Protein AF-A0A2U2SH80-F1 (afdb_monomer)

Structure (mmCIF, N/CA/C/O backbone):
data_AF-A0A2U2SH80-F1
#
_entry.id   AF-A0A2U2SH80-F1
#
loop_
_atom_site.group_PDB
_atom_site.id
_atom_site.type_symbol
_atom_site.label_atom_id
_atom_site.label_alt_id
_atom_site.label_comp_id
_atom_site.label_asym_id
_atom_site.label_entity_id
_atom_site.label_seq_id
_atom_site.pdbx_PDB_ins_code
_atom_site.Cartn_x
_atom_site.Cartn_y
_atom_site.Cartn_z
_atom_site.occupancy
_atom_site.B_iso_or_equiv
_atom_site.auth_seq_id
_atom_site.auth_comp_id
_atom_site.auth_asym_id
_atom_site.auth_atom_id
_atom_site.pdbx_PDB_model_num
ATOM 1 N N . MET A 1 1 ? -12.445 -3.803 17.710 1.00 65.00 1 MET A N 1
ATOM 2 C CA . MET A 1 1 ? -12.639 -3.977 16.250 1.00 65.00 1 MET A CA 1
ATOM 3 C C . MET A 1 1 ? -12.148 -2.741 15.518 1.00 65.00 1 MET A C 1
ATOM 5 O O . MET A 1 1 ? -11.337 -2.860 14.614 1.00 65.00 1 MET A O 1
ATOM 9 N N . GLU A 1 2 ? -12.540 -1.569 16.004 1.00 77.75 2 GLU A N 1
ATOM 10 C CA . GLU A 1 2 ? -12.147 -0.257 15.495 1.00 77.75 2 GLU A CA 1
ATOM 11 C C . GLU A 1 2 ? -10.630 -0.033 15.398 1.00 77.75 2 GLU A C 1
ATOM 13 O O . GLU A 1 2 ? -10.096 0.135 14.310 1.00 77.75 2 GLU A O 1
ATOM 18 N N . THR A 1 3 ? -9.887 -0.162 16.492 1.00 84.75 3 THR A N 1
ATOM 19 C CA . THR A 1 3 ? -8.433 0.095 16.488 1.00 84.75 3 THR A CA 1
ATOM 20 C C . THR A 1 3 ? -7.649 -0.829 15.542 1.00 84.75 3 THR A C 1
ATOM 22 O O . THR A 1 3 ? -6.608 -0.454 15.011 1.00 84.75 3 THR A O 1
ATOM 25 N N . ALA A 1 4 ? -8.139 -2.050 15.296 1.00 87.38 4 ALA A N 1
ATOM 26 C CA . ALA A 1 4 ? -7.456 -3.015 14.433 1.00 87.38 4 ALA A CA 1
ATOM 27 C C . ALA A 1 4 ? -7.488 -2.604 12.950 1.00 87.38 4 ALA A C 1
ATOM 29 O O . ALA A 1 4 ? -6.495 -2.783 12.245 1.00 87.38 4 ALA A O 1
ATOM 30 N N . ILE A 1 5 ? -8.604 -2.034 12.484 1.00 87.44 5 ILE A N 1
ATOM 31 C CA . ILE A 1 5 ? -8.749 -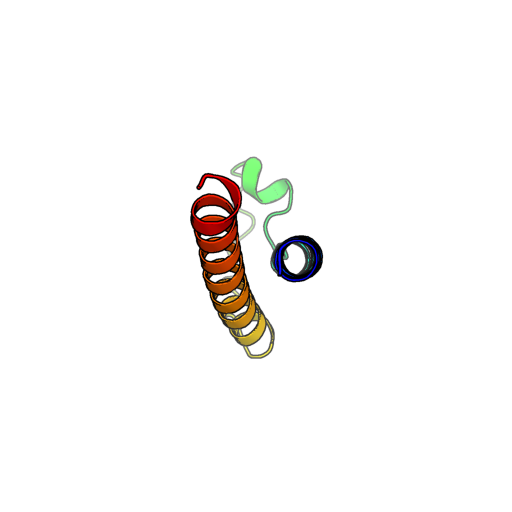1.560 11.100 1.00 87.44 5 ILE A CA 1
ATOM 32 C C . ILE A 1 5 ? -7.891 -0.306 10.881 1.00 87.44 5 ILE A C 1
ATOM 34 O O . ILE A 1 5 ? -7.202 -0.218 9.867 1.00 87.44 5 ILE A O 1
ATOM 38 N N . GLU A 1 6 ? -7.848 0.613 11.849 1.00 90.06 6 GLU A N 1
ATOM 39 C CA . GLU A 1 6 ? -6.982 1.803 11.801 1.00 90.06 6 GLU A CA 1
ATOM 40 C C . GLU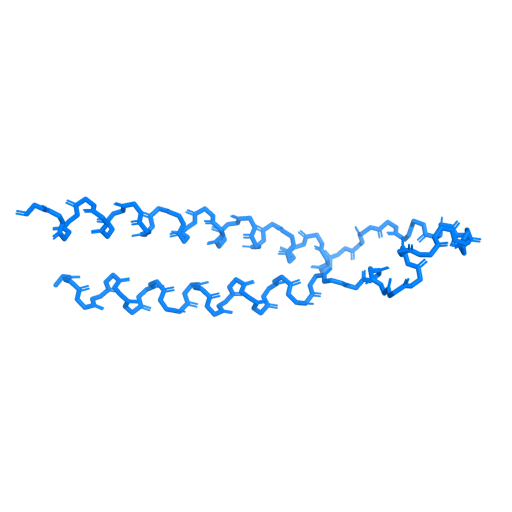 A 1 6 ? -5.495 1.437 11.733 1.00 90.06 6 GLU A C 1
ATOM 42 O O . GLU A 1 6 ? -4.768 1.937 10.873 1.00 90.06 6 GLU A O 1
ATOM 47 N N . ILE A 1 7 ? -5.041 0.512 12.587 1.00 93.00 7 ILE A N 1
ATOM 48 C CA . ILE A 1 7 ? -3.656 0.020 12.555 1.00 93.00 7 ILE A CA 1
ATOM 49 C C . ILE A 1 7 ? -3.358 -0.641 11.201 1.00 93.00 7 ILE A C 1
ATOM 51 O O . ILE A 1 7 ? -2.309 -0.385 10.604 1.00 93.00 7 ILE A O 1
ATOM 55 N N . GLY A 1 8 ? -4.291 -1.443 10.677 1.00 91.69 8 GLY A N 1
ATOM 56 C CA . GLY A 1 8 ? -4.177 -2.049 9.350 1.00 91.69 8 GLY A CA 1
ATOM 57 C C . GLY A 1 8 ? -4.041 -1.013 8.231 1.00 91.69 8 GLY A C 1
ATOM 58 O O . GLY A 1 8 ? -3.179 -1.161 7.361 1.00 91.69 8 GLY A O 1
ATOM 59 N N . LEU A 1 9 ? -4.828 0.065 8.270 1.00 92.50 9 LEU A N 1
ATOM 60 C CA . LEU A 1 9 ? -4.765 1.172 7.310 1.00 92.50 9 LEU A CA 1
ATOM 61 C C . LEU A 1 9 ? -3.426 1.909 7.354 1.00 92.50 9 LEU A C 1
ATOM 63 O O . LEU A 1 9 ? -2.847 2.188 6.304 1.00 92.50 9 LEU A O 1
ATOM 67 N N . ILE A 1 10 ? -2.903 2.185 8.550 1.00 94.75 10 ILE A N 1
ATOM 68 C CA . ILE A 1 10 ? -1.607 2.856 8.712 1.00 94.75 10 ILE A CA 1
ATOM 69 C C . ILE A 1 10 ? -0.490 1.994 8.115 1.00 94.75 10 ILE A C 1
ATOM 71 O O . ILE A 1 10 ? 0.296 2.475 7.298 1.00 94.75 10 ILE A O 1
ATOM 75 N N . ILE A 1 11 ? -0.442 0.707 8.471 1.00 95.56 11 ILE A N 1
ATOM 76 C CA . ILE A 1 11 ? 0.606 -0.210 8.001 1.00 95.56 11 ILE A CA 1
ATOM 77 C C . ILE A 1 11 ? 0.542 -0.374 6.478 1.00 95.56 11 ILE A C 1
ATOM 79 O O . ILE A 1 11 ? 1.565 -0.270 5.799 1.00 95.56 11 ILE A O 1
ATOM 83 N N . THR A 1 12 ? -0.652 -0.606 5.929 1.00 92.88 12 THR A N 1
ATOM 84 C CA . THR A 1 12 ? -0.831 -0.798 4.481 1.00 92.88 12 THR A CA 1
ATOM 85 C C . THR A 1 12 ? -0.550 0.477 3.686 1.00 92.88 12 THR A C 1
ATOM 87 O O . THR A 1 12 ? 0.059 0.39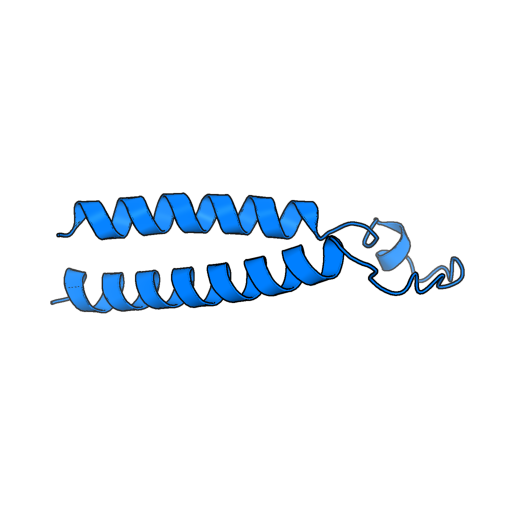0 2.620 1.00 92.88 12 THR A O 1
ATOM 90 N N . SER A 1 13 ? -0.887 1.654 4.222 1.00 94.06 13 SER A N 1
ATOM 91 C CA . SER A 1 13 ? -0.541 2.951 3.626 1.00 94.06 13 SER A CA 1
ATOM 92 C C . SER A 1 13 ? 0.972 3.157 3.544 1.00 94.06 13 SER A C 1
ATOM 94 O O . SER A 1 13 ? 1.505 3.442 2.471 1.00 94.06 13 SER A O 1
ATOM 96 N N . ILE A 1 14 ? 1.698 2.929 4.646 1.00 96.25 14 ILE A N 1
ATOM 97 C CA . ILE A 1 14 ? 3.163 3.061 4.669 1.00 96.25 14 ILE A CA 1
ATOM 98 C C . ILE A 1 14 ? 3.810 2.066 3.696 1.00 96.25 14 ILE A C 1
ATOM 100 O O . ILE A 1 14 ? 4.699 2.442 2.928 1.00 96.25 14 ILE A O 1
ATOM 104 N N . ALA A 1 15 ? 3.342 0.814 3.680 1.00 93.50 15 ALA A N 1
ATOM 105 C CA . ALA A 1 15 ? 3.829 -0.204 2.754 1.00 93.50 15 ALA A CA 1
ATOM 106 C C . ALA A 1 15 ? 3.591 0.191 1.287 1.00 93.50 15 ALA A C 1
ATOM 108 O O . ALA A 1 15 ? 4.481 0.011 0.454 1.00 93.50 15 ALA A O 1
ATOM 109 N N . LEU A 1 16 ? 2.430 0.772 0.969 1.00 92.75 16 LEU A N 1
ATOM 110 C CA . LEU A 1 16 ? 2.127 1.289 -0.365 1.00 92.75 16 LEU A CA 1
ATOM 111 C C . LEU A 1 16 ? 3.042 2.437 -0.766 1.00 92.75 16 LEU A C 1
ATOM 113 O O . LEU A 1 16 ? 3.603 2.396 -1.859 1.00 92.75 16 LEU A O 1
ATOM 117 N N . ILE A 1 17 ? 3.231 3.426 0.108 1.00 91.75 17 ILE A N 1
ATOM 118 C CA . ILE A 1 17 ? 4.111 4.571 -0.151 1.00 91.75 17 ILE A CA 1
ATOM 119 C C . ILE A 1 17 ? 5.532 4.078 -0.443 1.00 91.75 17 ILE A C 1
ATOM 121 O O . ILE A 1 17 ? 6.113 4.435 -1.468 1.00 91.75 17 ILE A O 1
ATOM 125 N N . ALA A 1 18 ? 6.066 3.197 0.406 1.00 91.56 18 ALA A N 1
ATOM 126 C CA . ALA A 1 18 ? 7.384 2.605 0.198 1.00 91.56 18 ALA A CA 1
ATOM 127 C C . ALA A 1 18 ? 7.457 1.825 -1.126 1.00 91.56 18 ALA A C 1
ATOM 129 O O . ALA A 1 18 ? 8.412 1.976 -1.889 1.00 91.56 18 ALA A O 1
ATOM 130 N N . SER A 1 19 ? 6.431 1.028 -1.435 1.00 89.31 19 SER A N 1
ATOM 131 C CA . SER A 1 19 ? 6.357 0.237 -2.665 1.00 89.31 19 SER A CA 1
ATOM 132 C C . SER A 1 19 ? 6.318 1.117 -3.922 1.00 89.31 19 SER A C 1
ATOM 134 O O . SER A 1 19 ? 7.013 0.826 -4.895 1.00 89.31 19 SER A O 1
ATOM 136 N N . VAL A 1 20 ? 5.566 2.222 -3.907 1.00 88.50 20 VAL A N 1
ATOM 137 C CA . VAL A 1 20 ? 5.487 3.192 -5.015 1.00 88.50 20 VAL A CA 1
ATOM 138 C C . VAL A 1 20 ? 6.820 3.915 -5.214 1.00 88.50 20 VAL A C 1
ATOM 140 O O . VAL A 1 20 ? 7.291 4.021 -6.345 1.00 88.50 20 VAL A O 1
ATOM 143 N N . ILE A 1 21 ? 7.471 4.353 -4.131 1.00 87.62 21 ILE A N 1
ATOM 144 C CA . ILE A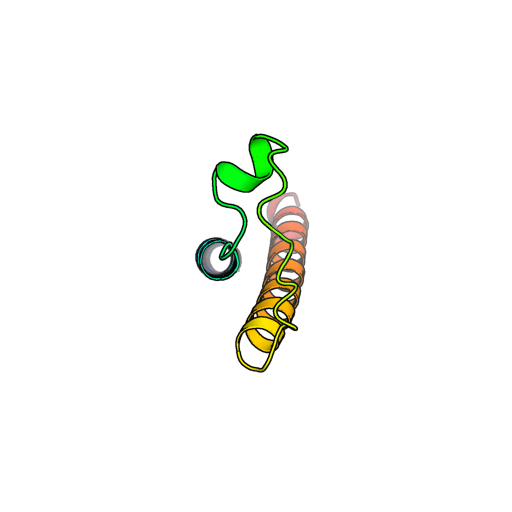 1 21 ? 8.788 5.006 -4.205 1.00 87.62 21 ILE A CA 1
ATOM 145 C C . ILE A 1 21 ? 9.834 4.052 -4.792 1.00 87.62 21 ILE A C 1
ATOM 147 O O . ILE A 1 21 ? 10.620 4.450 -5.645 1.00 87.62 21 ILE A O 1
ATOM 151 N N . LEU A 1 22 ? 9.831 2.778 -4.393 1.00 84.94 22 LEU A N 1
ATOM 152 C CA . LEU A 1 22 ? 10.774 1.787 -4.923 1.00 84.94 22 LEU A CA 1
ATOM 153 C C . LEU A 1 22 ? 10.568 1.489 -6.418 1.00 84.94 22 LEU A C 1
ATOM 155 O O . LEU A 1 22 ? 11.515 1.070 -7.087 1.00 84.94 22 LEU A O 1
ATOM 159 N N . GLN A 1 23 ? 9.363 1.718 -6.947 1.00 81.25 23 GLN A N 1
ATOM 160 C CA . GLN A 1 23 ? 9.032 1.530 -8.362 1.00 81.25 23 GLN A CA 1
ATOM 161 C C . GLN A 1 23 ? 9.318 2.748 -9.247 1.00 81.25 23 GLN A C 1
ATOM 163 O O . GLN A 1 23 ? 9.304 2.602 -10.466 1.00 81.25 23 GLN A O 1
ATOM 168 N N . SER A 1 24 ? 9.590 3.936 -8.695 1.00 70.25 24 SER A N 1
ATOM 169 C CA . SER A 1 24 ? 9.723 5.180 -9.480 1.00 70.25 24 SER A CA 1
ATOM 170 C C . SER A 1 24 ? 11.033 5.308 -10.282 1.00 70.25 24 SER A C 1
ATOM 172 O O . SER A 1 24 ? 11.342 6.375 -10.820 1.00 70.25 24 SER A O 1
ATOM 174 N N . LYS A 1 25 ? 11.807 4.223 -10.423 1.00 63.91 25 LYS A N 1
ATOM 175 C CA . LYS A 1 25 ? 13.064 4.208 -11.182 1.00 63.91 25 LYS A CA 1
ATOM 176 C C . LYS A 1 25 ? 12.795 4.480 -12.667 1.00 63.91 25 LYS A C 1
ATOM 178 O O . LYS A 1 25 ? 12.284 3.626 -13.379 1.00 63.91 25 LYS A O 1
ATOM 183 N N . GLY A 1 26 ? 13.157 5.677 -13.129 1.00 57.19 26 GLY A N 1
ATOM 184 C CA . GLY A 1 26 ? 13.141 6.056 -14.548 1.00 57.19 26 GLY A CA 1
ATOM 185 C C . GLY A 1 26 ? 12.360 7.330 -14.868 1.00 57.19 26 GLY A C 1
ATOM 186 O O . GLY A 1 26 ? 12.635 7.959 -15.882 1.00 57.19 26 GLY A O 1
ATOM 187 N N . ALA A 1 27 ? 11.468 7.781 -13.984 1.00 56.47 27 ALA A N 1
ATOM 188 C CA . ALA A 1 27 ? 10.794 9.074 -14.117 1.00 56.47 27 ALA A CA 1
ATOM 189 C C . ALA A 1 27 ? 11.582 10.174 -13.380 1.00 56.47 27 ALA A C 1
ATOM 191 O O . ALA A 1 27 ? 11.080 10.821 -12.465 1.00 56.47 27 ALA A O 1
ATOM 192 N N . GLY A 1 28 ? 12.861 10.350 -13.723 1.00 63.12 28 GLY A N 1
ATOM 193 C CA . GLY A 1 28 ? 13.605 11.543 -13.304 1.00 63.12 28 GLY A CA 1
ATOM 194 C C . GLY A 1 28 ? 13.064 12.792 -14.011 1.00 63.12 28 GLY A C 1
ATOM 195 O O . GLY A 1 28 ? 12.360 12.671 -15.013 1.00 63.12 28 GLY A O 1
ATOM 196 N N . LEU A 1 29 ? 13.441 13.994 -13.549 1.00 57.91 29 LEU A N 1
ATOM 197 C CA . LEU A 1 29 ? 13.072 15.275 -14.185 1.00 57.91 29 LEU A CA 1
ATOM 198 C C . LEU A 1 29 ? 13.304 15.307 -15.715 1.00 57.91 29 LEU A C 1
ATOM 200 O O . LEU A 1 29 ? 12.636 16.067 -16.405 1.00 57.91 29 LEU A O 1
ATOM 204 N N . GLY A 1 30 ? 14.197 14.468 -16.256 1.00 60.84 30 GLY A N 1
ATOM 205 C CA . GLY A 1 30 ? 14.430 14.315 -17.698 1.00 60.84 30 GLY A CA 1
ATOM 206 C C . GLY A 1 30 ? 13.253 13.747 -18.507 1.00 60.84 30 GLY A C 1
ATOM 207 O O . GLY A 1 30 ? 13.204 13.957 -19.711 1.00 60.84 30 GLY A O 1
ATOM 208 N N . GLY A 1 31 ? 12.270 13.093 -17.874 1.00 61.38 31 GLY A N 1
ATOM 209 C CA . GLY A 1 31 ? 11.020 12.688 -18.536 1.00 61.38 31 GLY A CA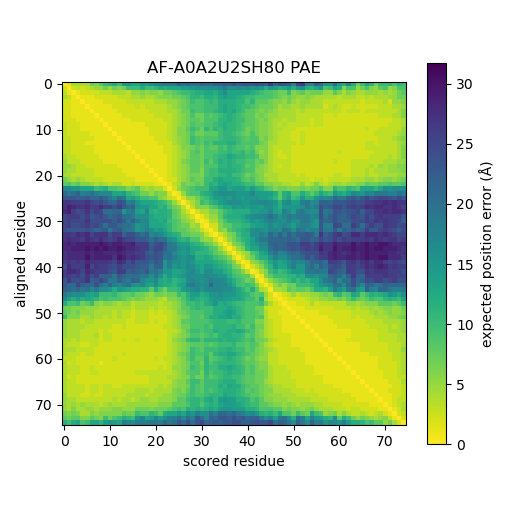 1
ATOM 210 C C . GLY A 1 31 ? 10.003 13.828 -18.689 1.00 61.38 31 GLY A C 1
ATOM 211 O O . GLY A 1 31 ? 9.072 13.716 -19.479 1.00 61.38 31 GLY A O 1
ATOM 212 N N . LEU A 1 32 ? 10.184 14.932 -17.952 1.00 62.03 32 LEU A N 1
ATOM 213 C CA . LEU A 1 32 ? 9.305 16.109 -17.971 1.00 62.03 32 LEU A CA 1
ATOM 214 C C . LEU A 1 32 ? 9.746 17.157 -19.004 1.00 62.03 32 LEU A C 1
ATOM 216 O O . LEU A 1 32 ? 8.969 18.042 -19.349 1.00 62.03 32 LEU A O 1
ATOM 220 N N . THR A 1 33 ? 10.992 17.082 -19.484 1.00 68.94 33 THR A N 1
ATOM 221 C CA . THR A 1 33 ? 11.589 18.087 -20.377 1.00 68.94 33 THR A CA 1
ATOM 222 C C . THR A 1 33 ? 11.398 17.784 -21.863 1.00 68.94 33 THR A C 1
ATOM 224 O O . THR A 1 33 ? 11.804 18.592 -22.692 1.00 68.94 33 THR A O 1
ATOM 227 N N . GLY A 1 34 ? 10.805 16.638 -22.224 1.00 62.22 34 GLY A N 1
ATOM 228 C CA . GLY A 1 34 ? 10.557 16.252 -23.621 1.00 62.22 34 GLY A CA 1
ATOM 229 C C . GLY A 1 34 ? 11.820 16.037 -24.468 1.00 62.22 34 GLY A C 1
ATOM 230 O O . GLY A 1 34 ? 11.711 15.736 -25.652 1.00 62.22 34 GLY A O 1
ATOM 231 N N . ALA A 1 35 ? 13.014 16.171 -23.885 1.00 64.88 35 ALA A N 1
ATOM 232 C CA . ALA A 1 35 ? 14.266 15.879 -24.559 1.00 64.88 35 ALA A CA 1
ATOM 233 C C . ALA A 1 35 ? 14.413 14.357 -24.652 1.00 64.88 35 ALA A C 1
ATOM 235 O O . ALA A 1 35 ? 14.657 13.695 -23.640 1.00 64.88 35 ALA A O 1
ATOM 236 N N . GLU A 1 36 ? 14.232 13.816 -25.860 1.00 61.75 36 GLU A N 1
ATOM 237 C CA . GLU A 1 36 ? 14.435 12.408 -26.214 1.00 61.75 36 GLU A CA 1
ATOM 238 C C . GLU A 1 36 ? 15.847 11.949 -25.827 1.00 61.75 36 GLU A C 1
ATOM 240 O O . GLU A 1 36 ? 16.787 11.931 -26.618 1.00 61.75 36 GLU A O 1
ATOM 245 N N . SER A 1 37 ? 16.011 11.546 -24.575 1.00 56.41 37 SER A N 1
ATOM 246 C CA . SER A 1 37 ? 17.111 10.690 -24.169 1.00 56.41 37 SER A CA 1
ATOM 247 C C . SER A 1 37 ? 16.639 9.283 -24.490 1.00 56.41 37 SER A C 1
ATOM 249 O O . SER A 1 37 ? 15.775 8.745 -23.801 1.00 56.41 37 SER A O 1
ATOM 251 N N . GLY A 1 38 ? 17.132 8.774 -25.626 1.00 54.56 38 GLY A N 1
ATOM 252 C CA . GLY A 1 38 ? 16.758 7.517 -26.267 1.00 54.56 38 GLY A CA 1
ATOM 253 C C . GLY A 1 38 ? 16.158 6.502 -25.305 1.00 54.56 38 GLY A C 1
ATOM 254 O O . GLY A 1 38 ? 16.813 6.052 -24.363 1.00 54.56 38 GLY A O 1
ATOM 255 N N . SER A 1 39 ? 14.894 6.172 -25.555 1.00 53.50 39 SER A N 1
ATOM 256 C CA . SER A 1 39 ? 14.096 5.236 -24.781 1.00 53.50 39 SER A CA 1
ATOM 257 C C . SER A 1 39 ? 14.725 3.847 -24.827 1.00 53.50 39 SER A C 1
ATOM 259 O O . SER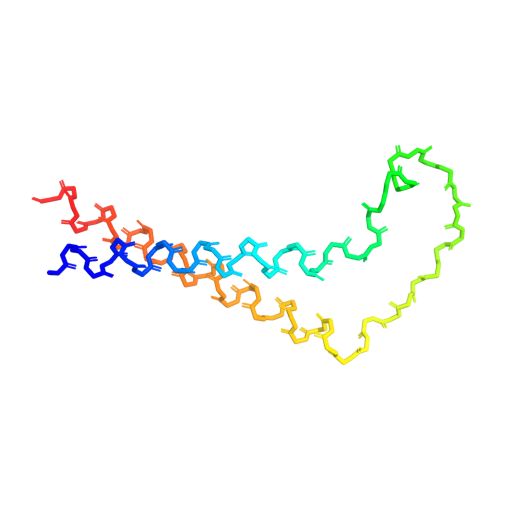 A 1 39 ? 14.346 2.986 -25.626 1.00 53.50 39 SER A O 1
ATOM 261 N N . VAL A 1 40 ? 15.690 3.605 -23.946 1.00 54.53 40 VAL A N 1
ATOM 262 C CA . VAL A 1 40 ? 16.064 2.256 -23.551 1.00 54.53 40 VAL A CA 1
ATOM 263 C C . VAL A 1 40 ? 14.892 1.755 -22.722 1.00 54.53 40 VAL A C 1
ATOM 265 O O . VAL A 1 40 ? 14.863 1.877 -21.499 1.00 54.53 40 VAL A O 1
ATOM 268 N N . PHE A 1 41 ? 13.880 1.225 -23.411 1.00 54.34 41 PHE A N 1
ATOM 269 C CA . PHE A 1 41 ? 12.880 0.353 -22.817 1.00 54.34 41 PHE A CA 1
ATOM 270 C C . PHE A 1 41 ? 13.619 -0.891 -22.323 1.00 54.34 41 PHE A C 1
ATOM 272 O O . PHE A 1 41 ? 13.663 -1.924 -22.989 1.00 54.34 41 PHE A O 1
ATOM 279 N N . SER A 1 42 ? 14.263 -0.780 -21.161 1.00 59.62 42 SER A N 1
ATOM 280 C CA . SER A 1 42 ? 14.729 -1.951 -20.443 1.00 59.62 42 SER A CA 1
ATOM 281 C C . SER A 1 42 ? 13.472 -2.737 -20.106 1.00 59.62 42 SER A C 1
ATOM 283 O O . SER A 1 42 ? 12.626 -2.284 -19.333 1.00 59.62 42 SER A O 1
ATOM 285 N N . ALA A 1 43 ? 13.282 -3.872 -20.776 1.00 54.88 43 ALA A N 1
ATOM 286 C CA . ALA A 1 43 ? 12.206 -4.786 -20.448 1.00 54.88 43 ALA A CA 1
ATOM 287 C C . ALA A 1 43 ? 12.257 -5.041 -18.934 1.00 54.88 43 ALA A C 1
ATOM 289 O O . ALA A 1 43 ? 13.313 -5.400 -18.412 1.00 54.88 43 ALA A O 1
ATOM 290 N N . ARG A 1 44 ? 11.137 -4.842 -18.227 1.00 57.38 44 ARG A N 1
ATOM 291 C CA . ARG A 1 44 ? 11.047 -5.118 -16.786 1.00 57.38 44 ARG A CA 1
ATOM 292 C C . ARG A 1 44 ? 11.371 -6.596 -16.558 1.00 57.38 44 ARG A C 1
ATOM 294 O O . ARG A 1 44 ? 10.529 -7.460 -16.814 1.00 57.38 44 ARG A O 1
ATOM 301 N N . ARG A 1 45 ? 12.590 -6.923 -16.123 1.00 70.25 45 ARG A N 1
ATOM 302 C CA . ARG A 1 45 ? 13.023 -8.306 -15.858 1.00 70.25 45 ARG A CA 1
ATOM 303 C C . ARG A 1 45 ? 13.087 -8.539 -14.349 1.00 70.25 45 ARG A C 1
ATOM 305 O O . ARG A 1 45 ? 13.747 -7.804 -13.624 1.00 70.25 45 ARG A O 1
ATOM 312 N N . GLY A 1 46 ? 12.412 -9.588 -13.876 1.00 74.25 46 GLY A N 1
ATOM 313 C CA . GLY A 1 46 ? 12.513 -10.067 -12.494 1.00 74.25 46 GLY A CA 1
ATOM 314 C C . GLY A 1 46 ? 11.805 -9.184 -11.460 1.00 74.25 46 GLY A C 1
ATOM 315 O O . GLY A 1 46 ? 10.577 -9.101 -11.446 1.00 74.25 46 GLY A O 1
ATOM 316 N N . ILE A 1 47 ? 12.592 -8.562 -10.577 1.00 73.38 47 ILE A N 1
ATOM 317 C CA . ILE A 1 47 ? 12.158 -7.937 -9.312 1.00 73.38 47 ILE A CA 1
ATOM 318 C C . ILE A 1 47 ? 11.156 -6.792 -9.526 1.00 73.38 47 ILE A C 1
ATOM 320 O O . ILE A 1 47 ? 10.214 -6.652 -8.748 1.00 73.38 47 ILE A O 1
ATOM 324 N N . GLU A 1 48 ? 11.294 -6.019 -10.606 1.00 75.38 48 GLU A N 1
ATOM 325 C CA . GLU A 1 48 ? 10.353 -4.937 -10.941 1.00 75.38 48 GLU A CA 1
ATOM 326 C C . GLU A 1 48 ? 8.937 -5.441 -11.229 1.00 75.38 48 GLU A C 1
ATOM 328 O O . GLU A 1 48 ? 7.960 -4.794 -10.853 1.00 75.38 48 GLU A O 1
ATOM 333 N N . ARG A 1 49 ? 8.800 -6.604 -11.876 1.00 81.12 49 ARG A N 1
ATOM 334 C CA . ARG A 1 49 ? 7.485 -7.182 -12.177 1.00 81.12 49 ARG A CA 1
ATOM 335 C C . ARG A 1 49 ? 6.804 -7.677 -10.902 1.00 81.12 49 ARG A C 1
ATOM 337 O O . ARG A 1 49 ? 5.603 -7.485 -10.742 1.00 81.12 49 ARG A O 1
ATOM 344 N N . THR A 1 50 ? 7.570 -8.269 -9.987 1.00 85.81 50 THR A N 1
ATOM 345 C CA . THR A 1 50 ? 7.063 -8.699 -8.678 1.00 85.81 50 THR A CA 1
ATOM 346 C C . THR A 1 50 ? 6.634 -7.507 -7.832 1.00 85.81 50 THR A C 1
ATOM 348 O O . THR A 1 50 ? 5.520 -7.519 -7.319 1.00 85.81 50 THR A O 1
ATOM 351 N N . LEU A 1 51 ? 7.463 -6.459 -7.733 1.00 85.62 51 LEU A N 1
ATOM 352 C CA . LEU A 1 51 ? 7.103 -5.235 -7.010 1.00 85.62 51 LEU A CA 1
ATOM 353 C C . LEU A 1 51 ? 5.813 -4.621 -7.558 1.00 85.62 51 LEU A C 1
ATOM 355 O O . LEU A 1 51 ? 4.936 -4.290 -6.772 1.00 85.62 51 LEU A O 1
ATOM 359 N N . PHE A 1 52 ? 5.650 -4.576 -8.882 1.00 85.50 52 PHE A N 1
ATOM 360 C CA . PHE A 1 52 ? 4.431 -4.073 -9.514 1.00 85.50 52 PHE A CA 1
ATOM 361 C C . PHE A 1 52 ? 3.172 -4.850 -9.105 1.00 85.50 52 PHE A C 1
ATOM 363 O O . PHE A 1 52 ? 2.174 -4.250 -8.705 1.00 85.50 52 PHE A O 1
ATOM 370 N N . TYR A 1 53 ? 3.214 -6.185 -9.134 1.00 90.44 53 TYR A N 1
ATOM 371 C CA . TYR A 1 53 ? 2.078 -6.993 -8.676 1.00 90.44 53 TYR A CA 1
ATOM 372 C C . TYR A 1 53 ? 1.831 -6.871 -7.168 1.00 90.44 53 TYR A C 1
ATOM 374 O O . TYR A 1 53 ? 0.676 -6.850 -6.744 1.00 90.44 53 TYR A O 1
ATOM 382 N N . VAL A 1 54 ? 2.888 -6.741 -6.358 1.00 90.81 54 VAL A N 1
ATOM 383 C CA . VAL A 1 54 ? 2.768 -6.515 -4.910 1.00 90.81 54 VAL A CA 1
ATOM 384 C C . VAL A 1 54 ? 2.061 -5.192 -4.628 1.00 90.81 54 VAL A C 1
ATOM 386 O O . VAL A 1 54 ? 1.159 -5.156 -3.797 1.00 90.81 54 VAL A O 1
ATOM 389 N N . THR A 1 55 ? 2.403 -4.117 -5.337 1.00 91.06 55 THR A N 1
ATOM 390 C CA . THR A 1 55 ? 1.743 -2.815 -5.162 1.00 91.06 55 THR A CA 1
ATOM 391 C C . THR A 1 55 ? 0.283 -2.855 -5.568 1.00 91.06 55 THR A C 1
ATOM 393 O O . THR A 1 55 ? -0.544 -2.279 -4.870 1.00 91.06 55 THR A O 1
ATOM 396 N N . ILE A 1 56 ? -0.055 -3.563 -6.650 1.00 92.94 56 ILE A N 1
ATOM 397 C CA . ILE A 1 56 ? -1.456 -3.774 -7.036 1.00 92.94 56 ILE A CA 1
ATOM 398 C C . ILE A 1 56 ? -2.204 -4.489 -5.905 1.00 92.94 56 ILE A C 1
ATOM 400 O O . ILE A 1 56 ? -3.259 -4.021 -5.483 1.00 92.94 56 ILE A O 1
ATOM 404 N N . GLY A 1 57 ? -1.640 -5.574 -5.365 1.00 94.88 57 GLY A N 1
ATOM 405 C CA . GLY A 1 57 ? -2.241 -6.312 -4.251 1.00 94.88 57 GLY A CA 1
ATOM 406 C C . GLY A 1 57 ? -2.416 -5.457 -2.993 1.00 94.88 57 GLY A C 1
ATOM 407 O O . GLY A 1 57 ? -3.503 -5.422 -2.417 1.00 94.88 57 GLY A O 1
ATOM 408 N N . LEU A 1 58 ? -1.378 -4.714 -2.600 1.00 93.19 58 LEU A N 1
ATOM 409 C CA . LEU A 1 58 ? -1.430 -3.784 -1.470 1.00 93.19 58 LEU A CA 1
ATOM 410 C C . LEU A 1 58 ? -2.457 -2.667 -1.690 1.00 93.19 58 LEU A C 1
ATOM 412 O O . LEU A 1 58 ? -3.129 -2.271 -0.742 1.00 93.19 58 LEU A O 1
ATOM 416 N N . SER A 1 59 ? -2.609 -2.181 -2.925 1.00 93.81 59 SER A N 1
ATOM 417 C CA . SER A 1 59 ? -3.541 -1.101 -3.258 1.00 93.81 59 SER A CA 1
ATOM 418 C C . SER A 1 59 ? -4.980 -1.575 -3.121 1.00 93.81 59 SER A C 1
ATOM 420 O O . SER A 1 59 ? -5.775 -0.927 -2.443 1.00 93.81 59 SER A O 1
ATOM 422 N N . VAL A 1 60 ? -5.292 -2.750 -3.673 1.00 96.81 60 VAL A N 1
ATOM 423 C CA . VAL A 1 60 ? -6.606 -3.382 -3.514 1.00 96.81 60 VAL A CA 1
ATOM 424 C C . VAL A 1 60 ? -6.917 -3.620 -2.034 1.00 96.81 60 VAL A C 1
ATOM 426 O O . VAL A 1 60 ? -7.999 -3.257 -1.576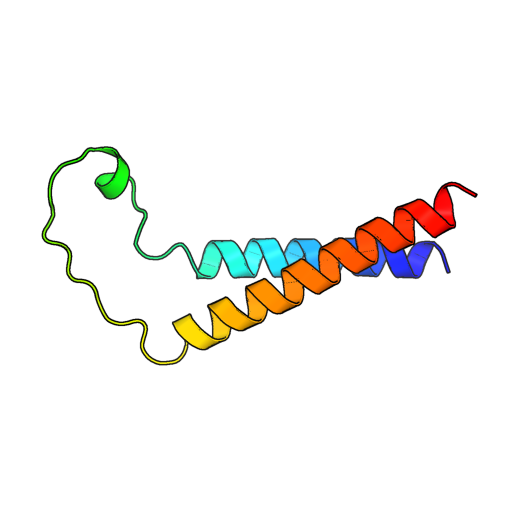 1.00 96.81 60 VAL A O 1
ATOM 429 N N . LEU A 1 61 ? -5.965 -4.163 -1.267 1.00 94.31 61 LEU A N 1
ATOM 430 C CA . LEU A 1 61 ? -6.140 -4.399 0.168 1.00 94.31 61 LEU A CA 1
ATOM 431 C C . LEU A 1 61 ? -6.410 -3.097 0.936 1.00 94.31 61 LEU A C 1
ATOM 433 O O . LEU A 1 61 ? -7.330 -3.050 1.750 1.00 94.31 61 LEU A O 1
ATOM 437 N N . PHE A 1 62 ? -5.646 -2.039 0.659 1.00 94.75 62 PHE A N 1
ATOM 438 C CA . PHE A 1 62 ? -5.825 -0.732 1.289 1.00 94.75 62 PHE A CA 1
ATOM 439 C C . PHE A 1 62 ? -7.218 -0.153 1.020 1.00 94.75 62 PHE A C 1
ATOM 441 O O . PHE A 1 62 ? -7.892 0.275 1.954 1.00 94.75 62 PHE A O 1
ATOM 448 N N . PHE A 1 63 ? -7.690 -0.190 -0.231 1.00 95.19 63 PHE A N 1
ATOM 449 C CA . PHE A 1 63 ? -9.028 0.306 -0.564 1.00 95.19 63 PHE A CA 1
ATOM 450 C C . PHE A 1 63 ? -10.141 -0.518 0.088 1.00 95.19 63 PHE A C 1
ATOM 452 O O . PHE A 1 63 ? -11.116 0.060 0.564 1.00 95.19 63 PHE A O 1
ATOM 459 N N . ILE A 1 64 ? -9.994 -1.844 0.171 1.00 95.31 64 ILE A N 1
ATOM 460 C CA . ILE A 1 64 ? -10.951 -2.700 0.888 1.00 95.31 64 ILE A CA 1
ATOM 461 C C . ILE A 1 64 ? -11.008 -2.310 2.368 1.00 95.31 64 ILE A C 1
ATOM 463 O O . ILE A 1 64 ? -12.098 -2.108 2.900 1.00 95.31 64 ILE A O 1
ATOM 467 N N . LEU A 1 65 ? -9.854 -2.151 3.023 1.00 92.06 65 LEU A N 1
ATOM 468 C CA . LEU A 1 65 ? -9.793 -1.711 4.420 1.00 92.06 65 LEU A CA 1
ATOM 469 C C . LEU A 1 65 ? -10.407 -0.319 4.607 1.00 92.06 65 LEU A C 1
ATOM 471 O O . LEU A 1 65 ? -11.119 -0.104 5.582 1.00 92.06 65 LEU A O 1
ATOM 475 N N . ALA A 1 66 ? -10.188 0.603 3.667 1.00 92.94 66 ALA A N 1
ATOM 476 C CA . ALA A 1 66 ? -10.736 1.957 3.733 1.00 92.94 66 ALA A CA 1
ATOM 477 C C . ALA A 1 66 ? -12.266 1.969 3.590 1.00 92.94 66 ALA A C 1
ATOM 479 O O . ALA A 1 66 ? -12.953 2.690 4.311 1.00 92.94 66 ALA A O 1
ATOM 480 N N . ILE A 1 67 ? -12.820 1.140 2.701 1.00 93.88 67 ILE A N 1
ATOM 481 C CA . ILE A 1 67 ? -14.274 0.996 2.548 1.00 93.88 67 ILE A CA 1
ATOM 482 C C . ILE A 1 67 ? -14.882 0.328 3.787 1.00 93.88 67 ILE A C 1
ATOM 484 O O . ILE A 1 67 ? -15.902 0.798 4.287 1.00 93.88 67 ILE A O 1
ATOM 488 N N . LEU A 1 68 ? -14.255 -0.733 4.307 1.00 91.69 68 LEU A N 1
ATOM 489 C CA . LEU A 1 68 ? -14.705 -1.410 5.528 1.00 91.69 68 LEU A CA 1
ATOM 490 C C . LEU A 1 68 ? -14.675 -0.481 6.740 1.00 91.69 68 LEU A C 1
ATOM 492 O O . LEU A 1 68 ? -15.623 -0.487 7.518 1.00 91.69 68 LEU A O 1
ATOM 496 N N . ALA A 1 69 ? -13.631 0.339 6.871 1.00 91.19 69 ALA A N 1
ATOM 497 C CA . ALA A 1 69 ? -13.555 1.389 7.877 1.00 91.19 69 ALA A CA 1
ATOM 498 C C . ALA A 1 69 ? -14.786 2.297 7.797 1.00 91.19 69 ALA A C 1
ATOM 500 O O . ALA A 1 69 ? -15.528 2.422 8.765 1.00 91.19 69 ALA A O 1
ATOM 501 N N . ILE A 1 70 ? -15.065 2.869 6.624 1.00 90.69 70 ILE A N 1
ATOM 502 C CA . ILE A 1 70 ? -16.222 3.754 6.450 1.00 90.69 70 ILE A CA 1
ATOM 503 C C . ILE A 1 70 ? -17.525 3.026 6.793 1.00 90.69 70 ILE A C 1
ATOM 505 O O . ILE A 1 70 ? -18.351 3.588 7.498 1.00 90.69 70 ILE A O 1
ATOM 509 N N . LEU A 1 71 ? -17.719 1.787 6.337 1.00 89.75 71 LEU A N 1
ATOM 510 C CA . LEU A 1 71 ? -18.950 1.042 6.608 1.00 89.75 71 LEU A CA 1
ATOM 511 C C . LEU A 1 71 ? -19.133 0.724 8.100 1.00 89.75 71 LEU A C 1
ATOM 513 O O . LEU A 1 71 ? -20.259 0.729 8.577 1.00 89.75 71 LEU A O 1
ATOM 517 N N . ILE A 1 72 ? -18.052 0.438 8.825 1.00 87.25 72 ILE A N 1
ATOM 518 C CA . ILE A 1 72 ? -18.115 0.023 10.232 1.00 87.25 72 ILE A CA 1
ATOM 519 C C . ILE A 1 72 ? -18.191 1.228 11.177 1.00 87.25 72 ILE A C 1
ATOM 521 O O . ILE A 1 72 ? -18.924 1.157 1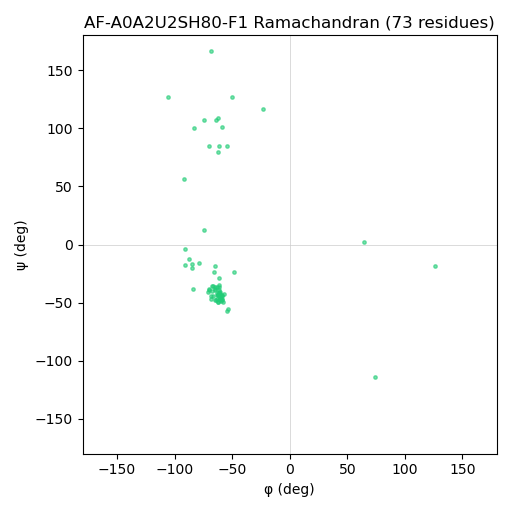2.150 1.00 87.25 72 ILE A O 1
ATOM 525 N N . TYR A 1 73 ? -17.473 2.323 10.903 1.00 83.25 73 TYR A N 1
ATOM 526 C CA . TYR A 1 73 ? -17.436 3.502 11.788 1.00 83.25 73 TYR A CA 1
ATOM 527 C C . TYR A 1 73 ? -18.580 4.494 11.570 1.00 83.25 73 TYR A C 1
ATOM 529 O O . TYR A 1 73 ? -18.809 5.379 12.392 1.00 83.25 73 TYR A O 1
ATOM 537 N N . ARG A 1 74 ? -19.233 4.448 10.403 1.00 73.62 74 ARG A N 1
ATOM 538 C CA . ARG A 1 74 ? -20.294 5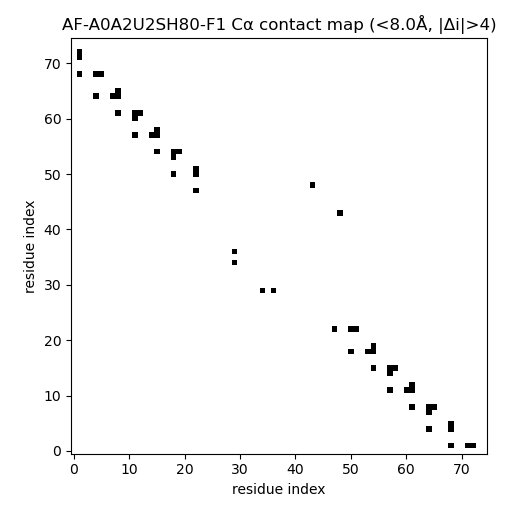.398 10.028 1.00 73.62 74 ARG A CA 1
ATOM 539 C C . ARG A 1 74 ? -21.672 4.988 10.558 1.00 73.62 74 ARG A C 1
ATOM 541 O O . ARG A 1 74 ? -22.566 5.834 10.542 1.00 73.62 74 ARG A O 1
ATOM 548 N N . PHE A 1 75 ? -21.838 3.731 10.963 1.00 55.88 75 PHE A N 1
ATOM 549 C CA . PHE A 1 75 ? -23.053 3.170 11.558 1.00 55.88 75 PHE A CA 1
ATOM 550 C C . PHE A 1 75 ? -22.874 2.989 13.063 1.00 55.88 75 PHE A C 1
ATOM 552 O O . PHE A 1 75 ? -23.888 3.155 13.775 1.00 55.88 75 PHE A O 1
#

Mean predicted aligned error: 9.26 Å

Sequence (75 aa):
METAIEIGLIITSIALIASVILQSKGAGLGGLTGAESGSVFSARRGIERTLFYVTIGLSVLFFILAILAILIYRF

Radius of gyration: 17.31 Å; Cα contacts (8 Å, |Δi|>4): 28; chains: 1; bounding box: 40×28×43 Å

Solvent-accessible surface area (backbone atoms only — not comparable to full-atom values): 4566 Å² total; per-residue (Å²): 115,69,70,59,53,54,54,48,47,52,54,41,49,53,52,42,54,53,48,52,61,71,62,53,80,79,73,49,77,64,69,76,67,76,59,85,69,76,85,75,76,70,72,77,68,66,65,60,51,52,52,53,54,49,43,53,52,44,50,54,51,43,52,52,51,53,51,50,45,52,64,64,75,74,108

Foldseek 3Di:
DLVVLVVVLVVLVVVLVVLVVVLCPPPDCVVVVPPCPDPPPPPPPPPNVVSVVVNVVSVVVNVVSVVVNCVVVVD

Secondary structure (DSSP, 8-state):
-HHHHHHHHHHHHHHHHHHHHHH-TT-SGGGTS------------THHHHHHHHHHHHHHHHHHHHHHHHHHH--

pLDDT: mean 79.96, std 14.65, range [53.5, 96.81]